Protein AF-A0AAU2U609-F1 (afdb_monomer_lite)

Radius of gyration: 12.69 Å; chains: 1; bounding box: 25×27×37 Å

Foldseek 3Di:
DDDQFPDKDFPDWDQDPNWIKTWIWTDGNPDPFIWIWIARPVVRDTLDPGTHSDGDDPVVVNVSVVVVVVVVD

Sequence (73 aa):
MGDKVTSEQVVSTHVVHDHTLEVYRLTWRDAPGLSYDVVDTTTGTLLTDESFDDPPTLDELRELLETKDAGKR

pLDDT: mean 84.29, std 11.87, range [43.94, 95.31]

Structure (mmCIF, N/CA/C/O backbone):
data_AF-A0AAU2U609-F1
#
_entry.id   AF-A0AAU2U609-F1
#
loop_
_atom_site.group_PDB
_atom_site.id
_atom_site.type_symbol
_atom_site.label_atom_id
_atom_site.label_alt_id
_atom_site.label_comp_id
_atom_site.label_asym_id
_atom_site.label_entity_id
_atom_site.label_seq_id
_atom_site.pdbx_PDB_ins_code
_atom_site.Cartn_x
_atom_site.Cartn_y
_atom_site.Cartn_z
_atom_site.occupancy
_atom_s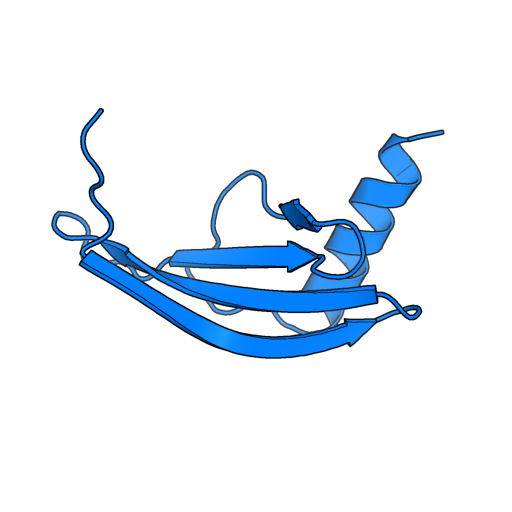ite.B_iso_or_equiv
_atom_site.auth_seq_id
_atom_site.auth_comp_id
_atom_site.auth_asym_id
_atom_site.auth_atom_id
_atom_site.pdbx_PDB_model_num
ATOM 1 N N . MET A 1 1 ? 2.808 19.743 -12.558 1.00 48.53 1 MET A N 1
ATOM 2 C CA . MET A 1 1 ? 4.051 18.958 -12.686 1.00 48.53 1 MET A CA 1
ATOM 3 C C . MET A 1 1 ? 3.590 17.631 -13.247 1.00 48.53 1 MET A C 1
ATOM 5 O O . MET A 1 1 ? 2.952 16.893 -12.519 1.00 48.53 1 MET A O 1
ATOM 9 N N . GLY A 1 2 ? 3.656 17.498 -14.575 1.00 48.62 2 GLY A N 1
ATOM 10 C CA . GLY A 1 2 ? 2.800 16.587 -15.341 1.00 48.62 2 GLY A CA 1
ATOM 11 C C . GLY A 1 2 ? 3.027 15.125 -14.990 1.00 48.62 2 GLY A C 1
ATOM 12 O O . GLY A 1 2 ? 4.168 14.696 -14.841 1.00 48.62 2 GLY A O 1
ATOM 13 N N . ASP A 1 3 ? 1.918 14.422 -14.853 1.00 59.50 3 ASP A N 1
ATOM 14 C CA . ASP A 1 3 ? 1.737 13.035 -14.455 1.00 59.50 3 ASP A CA 1
ATOM 15 C C . ASP A 1 3 ? 2.738 12.118 -15.171 1.00 59.50 3 ASP A C 1
ATOM 17 O O . ASP A 1 3 ? 2.591 11.759 -16.340 1.00 59.50 3 ASP A O 1
ATOM 21 N N . LYS A 1 4 ? 3.823 11.784 -14.464 1.00 73.19 4 LYS A N 1
ATOM 22 C CA . LYS A 1 4 ? 4.878 10.882 -14.950 1.00 73.19 4 LYS A CA 1
ATOM 23 C C . LYS A 1 4 ? 4.459 9.410 -14.867 1.00 73.19 4 LYS A C 1
ATOM 25 O O . LYS A 1 4 ? 5.190 8.550 -15.358 1.00 73.19 4 LYS A O 1
ATOM 30 N N . VAL A 1 5 ? 3.312 9.120 -14.252 1.00 77.00 5 VAL A N 1
ATOM 31 C CA . VAL A 1 5 ? 2.738 7.778 -14.158 1.00 77.00 5 VAL A CA 1
ATOM 32 C C . VAL A 1 5 ? 2.090 7.422 -15.496 1.00 77.00 5 VAL A C 1
ATOM 34 O O . VAL A 1 5 ? 1.244 8.136 -16.024 1.00 77.00 5 VAL A O 1
ATOM 37 N N . THR A 1 6 ? 2.520 6.307 -16.069 1.00 81.19 6 THR A N 1
ATOM 38 C CA . THR A 1 6 ? 2.020 5.754 -17.338 1.00 81.19 6 THR A CA 1
ATOM 39 C C . THR A 1 6 ? 0.974 4.672 -17.137 1.00 81.19 6 THR A C 1
ATOM 41 O O . THR A 1 6 ? 0.164 4.429 -18.029 1.00 81.19 6 THR A O 1
ATOM 44 N N . SER A 1 7 ? 1.000 4.011 -15.983 1.00 81.31 7 SER A N 1
ATOM 45 C CA . SER A 1 7 ? 0.061 2.962 -15.625 1.00 81.31 7 SER A CA 1
ATOM 46 C C . SER A 1 7 ? -0.035 2.874 -14.111 1.00 81.31 7 SER A C 1
ATOM 48 O O . SER A 1 7 ? 0.986 2.906 -13.426 1.00 81.31 7 SER A O 1
ATOM 50 N N . GLU A 1 8 ? -1.261 2.754 -13.623 1.00 89.38 8 GLU A N 1
ATOM 51 C CA . GLU A 1 8 ? -1.605 2.498 -12.232 1.00 89.38 8 GLU A CA 1
ATOM 52 C C . GLU A 1 8 ? -2.499 1.258 -12.214 1.00 89.38 8 GLU A C 1
ATOM 54 O O . GLU A 1 8 ? -3.432 1.145 -13.015 1.00 89.38 8 GLU A O 1
ATOM 59 N N . GLN A 1 9 ? -2.189 0.297 -11.348 1.00 91.75 9 GLN A N 1
ATOM 60 C CA . GLN A 1 9 ? -3.010 -0.899 -11.174 1.00 91.75 9 GLN A CA 1
ATOM 61 C C . GLN A 1 9 ? -2.948 -1.397 -9.736 1.00 91.75 9 GLN A C 1
ATOM 63 O O . GLN A 1 9 ? -1.870 -1.429 -9.145 1.00 91.75 9 GLN A O 1
ATOM 68 N N . VAL A 1 10 ? -4.077 -1.856 -9.202 1.00 92.94 10 VAL A N 1
ATOM 69 C CA . VAL A 1 10 ? -4.089 -2.574 -7.926 1.00 92.94 10 VAL A CA 1
ATOM 70 C C . VAL A 1 10 ? -3.448 -3.940 -8.145 1.00 92.94 10 VAL A C 1
ATOM 72 O O . VAL A 1 10 ? -3.913 -4.731 -8.968 1.00 92.94 10 VAL A O 1
ATOM 75 N N . VAL A 1 11 ? -2.351 -4.201 -7.440 1.00 93.12 11 VAL A N 1
ATOM 76 C CA . VAL A 1 11 ? -1.627 -5.479 -7.501 1.00 93.12 11 VAL A CA 1
ATOM 77 C C . VAL A 1 11 ? -1.918 -6.371 -6.306 1.00 93.12 11 VAL A C 1
ATOM 79 O O . VAL A 1 11 ? -1.740 -7.583 -6.407 1.00 93.12 11 VAL A O 1
ATOM 82 N N . SER A 1 12 ? -2.367 -5.79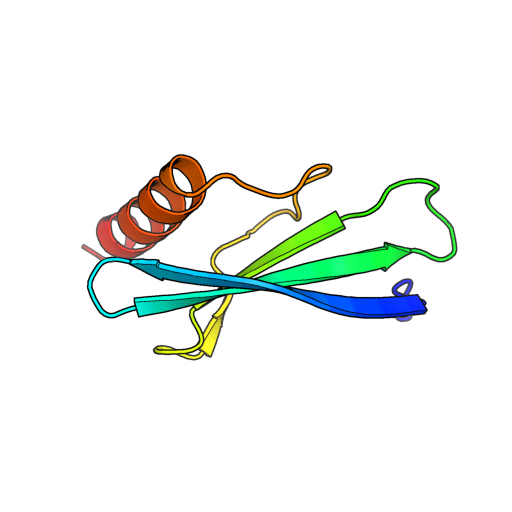4 -5.191 1.00 92.12 12 SER A N 1
ATOM 83 C CA . SER A 1 12 ? -2.744 -6.550 -4.005 1.00 92.12 12 SER A CA 1
ATOM 84 C C . SER A 1 12 ? -3.800 -5.817 -3.191 1.00 92.12 12 SER A C 1
ATOM 86 O O . SER A 1 12 ? -3.826 -4.588 -3.159 1.00 92.12 12 SER A O 1
ATOM 88 N N . THR A 1 13 ? -4.629 -6.586 -2.494 1.00 93.69 13 THR A N 1
ATOM 89 C CA . THR A 1 13 ? -5.636 -6.077 -1.563 1.00 93.69 13 THR A CA 1
ATOM 90 C C . THR A 1 13 ? -5.546 -6.889 -0.280 1.00 93.69 13 THR A C 1
ATOM 92 O O . THR A 1 13 ? -5.598 -8.121 -0.308 1.00 93.69 13 THR A O 1
ATOM 95 N N . HIS A 1 14 ? -5.414 -6.207 0.851 1.00 93.56 14 HIS A N 1
ATOM 96 C CA . HIS A 1 14 ? -5.273 -6.816 2.166 1.00 93.56 14 HIS A CA 1
ATOM 97 C C . HIS A 1 14 ? -6.258 -6.201 3.152 1.00 93.56 14 HIS A C 1
ATOM 99 O O . HIS A 1 14 ? -6.487 -4.999 3.145 1.00 93.56 14 HIS A O 1
ATOM 105 N N . VAL A 1 15 ? -6.816 -7.032 4.030 1.00 92.50 15 VAL A N 1
ATOM 106 C CA . VAL A 1 15 ? -7.662 -6.566 5.132 1.00 92.50 15 VAL A CA 1
ATOM 107 C C . VAL A 1 15 ? -6.872 -6.691 6.428 1.00 92.50 15 VAL A C 1
ATOM 109 O O . VAL A 1 15 ? -6.433 -7.783 6.794 1.00 92.50 15 VAL A O 1
ATOM 112 N N . VAL A 1 16 ? -6.670 -5.566 7.106 1.00 90.31 16 VAL A N 1
ATOM 113 C CA . VAL A 1 16 ? -5.856 -5.432 8.315 1.00 90.31 16 VAL A CA 1
ATOM 114 C C . VAL A 1 16 ? -6.649 -4.615 9.330 1.00 90.31 16 VAL A C 1
ATOM 116 O O . VAL A 1 16 ? -7.012 -3.491 9.036 1.00 90.31 16 VAL A O 1
ATOM 119 N N . HIS A 1 17 ? -6.937 -5.155 10.519 1.00 86.62 17 HIS A N 1
ATOM 120 C CA . HIS A 1 17 ? -7.716 -4.450 11.558 1.00 86.62 17 HIS A CA 1
ATOM 121 C C . HIS A 1 17 ? -9.060 -3.864 11.063 1.00 86.62 17 HIS A C 1
ATOM 123 O O . HIS A 1 17 ? -9.410 -2.749 11.426 1.00 86.62 17 HIS A O 1
ATOM 129 N N . ASP A 1 18 ? -9.793 -4.593 10.210 1.00 88.62 18 ASP A N 1
ATOM 130 C CA . ASP A 1 18 ? -11.027 -4.125 9.541 1.00 88.62 18 ASP A CA 1
ATOM 131 C C . ASP A 1 18 ? -10.825 -2.945 8.554 1.00 88.62 18 ASP A C 1
ATOM 133 O O . ASP A 1 18 ? -11.782 -2.434 7.968 1.00 88.62 18 ASP A O 1
ATOM 137 N N . HIS A 1 19 ? -9.576 -2.559 8.287 1.00 91.56 19 HIS A N 1
ATOM 138 C CA . HIS A 1 19 ? -9.185 -1.627 7.233 1.00 91.56 19 HIS A CA 1
ATOM 139 C C . HIS A 1 19 ? -8.820 -2.376 5.951 1.00 91.56 19 HIS A C 1
ATOM 141 O O . HIS A 1 19 ? -8.097 -3.375 5.981 1.00 91.56 19 HIS A O 1
ATOM 147 N N . THR A 1 20 ? -9.335 -1.907 4.815 1.00 94.31 20 THR A N 1
ATOM 148 C CA . THR A 1 20 ? -9.051 -2.487 3.500 1.00 94.31 20 THR A CA 1
ATOM 149 C C . THR A 1 20 ? -7.951 -1.680 2.830 1.00 94.31 20 THR A C 1
ATOM 151 O O . THR A 1 20 ? -8.171 -0.556 2.378 1.00 94.31 20 THR A O 1
ATOM 154 N N . LEU A 1 21 ? -6.770 -2.280 2.754 1.00 94.06 21 LEU A N 1
ATOM 155 C CA . LEU A 1 21 ? -5.572 -1.707 2.164 1.00 94.06 21 LEU A CA 1
ATOM 156 C C . LEU A 1 21 ? -5.409 -2.208 0.732 1.00 94.06 21 LEU A C 1
ATOM 158 O O . LEU A 1 21 ? -5.306 -3.413 0.496 1.00 94.06 21 LEU A O 1
ATOM 162 N N . GLU A 1 22 ? -5.354 -1.289 -0.221 1.00 95.31 22 GLU A N 1
ATOM 163 C CA . GLU A 1 22 ? -5.044 -1.579 -1.617 1.00 95.31 22 GLU A CA 1
ATOM 164 C C . GLU A 1 22 ? -3.630 -1.111 -1.946 1.00 95.31 22 GLU A C 1
ATOM 166 O O . GLU A 1 22 ? -3.235 0.012 -1.632 1.00 95.31 22 GLU A O 1
ATOM 171 N N . VAL A 1 23 ? -2.863 -1.997 -2.579 1.00 94.00 23 VAL A N 1
ATOM 172 C CA . VAL A 1 23 ? -1.508 -1.724 -3.050 1.00 94.00 23 VAL A CA 1
ATOM 173 C C . VAL A 1 23 ? -1.572 -1.422 -4.539 1.00 94.00 23 VAL A C 1
ATOM 175 O O . VAL A 1 23 ? -1.879 -2.299 -5.353 1.00 94.00 23 VAL A O 1
ATOM 178 N N . TYR A 1 24 ? -1.250 -0.187 -4.895 1.00 92.56 24 TYR A N 1
ATOM 179 C CA . TYR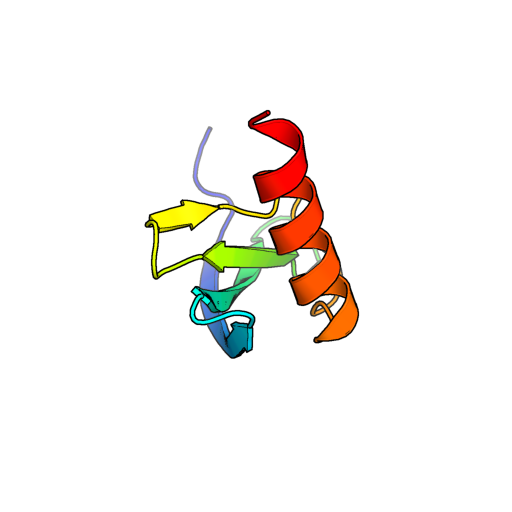 A 1 24 ? -1.217 0.312 -6.258 1.00 92.56 24 TYR A CA 1
ATOM 180 C C . TYR A 1 24 ? 0.201 0.272 -6.796 1.00 92.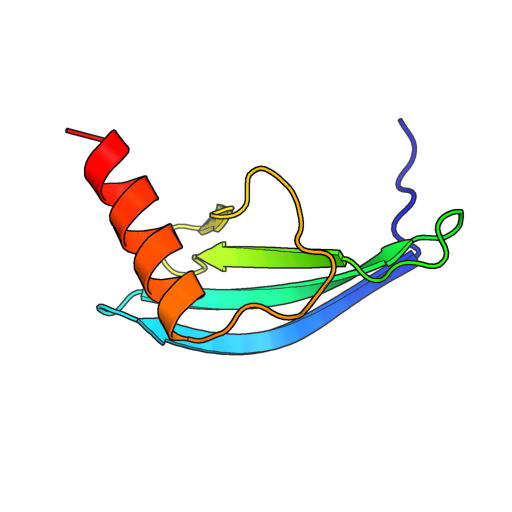56 24 TYR A C 1
ATOM 182 O O . TYR A 1 24 ? 1.097 0.908 -6.256 1.00 92.56 24 TYR A O 1
ATOM 190 N N . ARG A 1 25 ? 0.404 -0.441 -7.901 1.00 92.25 25 ARG A N 1
ATOM 191 C CA . ARG A 1 25 ? 1.651 -0.397 -8.657 1.00 92.25 25 ARG A CA 1
ATOM 192 C C . ARG A 1 25 ? 1.588 0.712 -9.696 1.00 92.25 25 ARG A C 1
ATOM 194 O O . ARG A 1 25 ? 0.820 0.627 -10.659 1.00 92.25 25 ARG A O 1
ATOM 201 N N . LEU A 1 26 ? 2.465 1.688 -9.534 1.00 89.94 26 LEU A N 1
ATOM 202 C CA . LEU A 1 26 ? 2.706 2.797 -10.438 1.00 89.94 26 LEU A CA 1
ATOM 203 C C . LEU A 1 26 ? 3.896 2.486 -11.345 1.00 89.94 26 LEU A C 1
ATOM 205 O O . LEU A 1 26 ? 4.953 2.035 -10.908 1.00 89.94 26 LEU A O 1
ATOM 209 N N . THR A 1 27 ? 3.721 2.728 -12.639 1.00 86.19 27 THR A N 1
ATOM 210 C CA . THR A 1 27 ? 4.792 2.620 -13.637 1.00 86.19 27 THR A CA 1
ATOM 211 C C . THR A 1 27 ? 5.133 4.004 -14.154 1.00 86.19 27 THR A C 1
ATOM 213 O O . THR A 1 27 ? 4.269 4.684 -14.711 1.00 86.19 27 THR A O 1
ATOM 216 N N . TRP A 1 28 ? 6.385 4.423 -14.023 1.00 84.94 28 TRP A N 1
ATOM 217 C CA . TRP A 1 28 ? 6.825 5.759 -14.417 1.00 84.94 28 TRP A CA 1
ATOM 218 C C . TRP A 1 28 ? 7.372 5.780 -15.847 1.00 84.94 28 TRP A C 1
ATOM 220 O O . TRP A 1 28 ? 8.028 4.844 -16.291 1.00 84.94 28 TRP A O 1
ATOM 230 N N . ARG A 1 29 ? 7.120 6.869 -16.583 1.00 79.88 29 ARG A N 1
ATOM 231 C CA . ARG A 1 29 ? 7.615 7.043 -17.960 1.00 79.88 29 ARG A CA 1
ATOM 232 C C . ARG A 1 29 ? 9.136 7.184 -18.025 1.00 79.88 29 ARG A C 1
ATOM 234 O O . ARG A 1 29 ? 9.765 6.640 -18.925 1.00 79.88 29 ARG A O 1
ATOM 241 N N . ASP A 1 30 ? 9.690 7.963 -17.100 1.00 73.38 30 ASP A N 1
ATOM 242 C CA . ASP A 1 30 ? 11.079 8.442 -17.129 1.00 73.38 30 ASP A CA 1
ATOM 243 C C . ASP A 1 30 ? 11.961 7.799 -16.047 1.00 73.38 30 ASP A C 1
ATOM 245 O O . ASP A 1 30 ? 13.133 8.150 -15.918 1.00 73.38 30 ASP A O 1
ATOM 249 N N . ALA A 1 31 ? 11.416 6.865 -15.265 1.00 69.94 31 ALA A N 1
ATOM 250 C CA . ALA A 1 31 ? 12.173 6.102 -14.282 1.00 69.94 31 ALA A CA 1
ATOM 251 C C . ALA A 1 31 ? 12.029 4.604 -14.583 1.00 69.94 31 ALA A C 1
ATOM 253 O O . ALA A 1 31 ? 10.913 4.140 -14.807 1.00 69.94 31 ALA A O 1
ATOM 254 N N . PRO A 1 32 ? 13.130 3.832 -14.579 1.00 63.16 32 PRO A N 1
ATOM 255 C CA . PRO A 1 32 ? 13.082 2.388 -14.809 1.00 63.16 32 PRO A CA 1
ATOM 256 C C . PRO A 1 32 ? 12.493 1.602 -13.621 1.00 63.16 32 PRO A C 1
ATOM 258 O O . PRO A 1 32 ? 12.405 0.379 -13.699 1.00 63.16 32 PRO A O 1
ATOM 261 N N . GLY A 1 33 ? 12.122 2.282 -12.530 1.00 71.69 33 GLY A N 1
ATOM 262 C CA . GLY A 1 33 ? 11.559 1.684 -11.322 1.00 71.69 33 GLY A CA 1
ATOM 263 C C . GLY A 1 33 ? 10.034 1.590 -11.361 1.00 71.69 33 GLY A C 1
ATOM 264 O O . GLY A 1 33 ? 9.350 2.466 -11.896 1.00 71.69 33 GLY A O 1
ATOM 265 N N . LEU A 1 34 ? 9.513 0.513 -10.780 1.00 82.94 34 LEU A N 1
ATOM 266 C CA . LEU A 1 34 ? 8.118 0.428 -10.361 1.00 82.94 34 LEU A CA 1
ATOM 267 C C . LEU A 1 34 ? 8.012 1.105 -9.000 1.00 82.94 34 LEU A C 1
ATOM 269 O O . LEU A 1 34 ? 8.948 1.027 -8.212 1.00 82.94 34 LEU A O 1
ATOM 273 N N . SER A 1 35 ? 6.884 1.749 -8.730 1.00 89.50 35 SER A N 1
ATOM 274 C CA . SER A 1 35 ? 6.597 2.221 -7.381 1.00 89.50 35 SER A CA 1
ATOM 275 C C . SER A 1 35 ? 5.305 1.624 -6.863 1.00 89.50 35 SER A C 1
ATOM 277 O O . SER A 1 35 ? 4.409 1.315 -7.648 1.00 89.50 35 SER A O 1
ATOM 279 N N . TYR A 1 36 ? 5.214 1.456 -5.553 1.00 91.44 36 TYR A N 1
ATOM 280 C CA . TYR A 1 36 ? 4.059 0.880 -4.889 1.00 91.44 36 TYR A CA 1
ATOM 281 C C . TYR A 1 36 ? 3.533 1.849 -3.839 1.00 91.44 36 TYR A C 1
ATOM 283 O O . TYR A 1 36 ? 4.250 2.223 -2.914 1.00 91.44 36 TYR A O 1
ATOM 291 N N . ASP A 1 37 ? 2.273 2.234 -3.988 1.00 92.12 37 ASP A N 1
ATOM 292 C CA . ASP A 1 37 ? 1.550 3.055 -3.025 1.00 92.12 37 ASP A CA 1
ATOM 293 C C . ASP A 1 37 ? 0.497 2.233 -2.298 1.00 92.12 37 ASP A C 1
ATOM 295 O O . ASP A 1 37 ? -0.092 1.310 -2.863 1.00 92.12 37 ASP A O 1
ATOM 299 N N . VAL A 1 38 ? 0.253 2.576 -1.036 1.00 92.69 38 VAL A N 1
ATOM 300 C CA . VAL A 1 38 ? -0.716 1.878 -0.190 1.00 92.69 38 VAL A CA 1
ATOM 301 C C . VAL A 1 38 ? -1.813 2.842 0.201 1.00 92.69 38 VAL A C 1
ATOM 303 O O . VAL A 1 38 ? -1.566 3.847 0.869 1.00 92.69 38 VAL A O 1
ATOM 306 N N . VAL A 1 39 ? -3.042 2.504 -0.166 1.00 92.69 39 VAL A N 1
ATOM 307 C CA . VAL A 1 39 ? -4.229 3.298 0.138 1.00 92.69 39 VAL A CA 1
ATOM 308 C C . VAL A 1 39 ? -5.122 2.511 1.081 1.00 92.69 39 VAL A C 1
A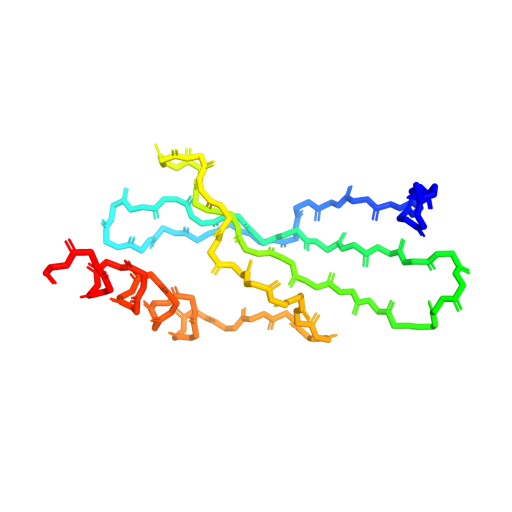TOM 310 O O . VAL A 1 39 ? -5.507 1.381 0.786 1.00 92.69 39 VAL A O 1
ATOM 313 N N . ASP A 1 40 ? -5.499 3.124 2.199 1.00 93.25 40 ASP A N 1
ATOM 314 C CA . ASP A 1 40 ? -6.609 2.639 3.006 1.00 93.25 40 ASP A CA 1
ATOM 315 C C . ASP A 1 40 ? -7.924 3.078 2.365 1.00 93.25 40 ASP A C 1
ATOM 317 O O . ASP A 1 40 ? -8.351 4.226 2.486 1.00 93.25 40 ASP A O 1
ATOM 321 N N . THR A 1 41 ? -8.581 2.154 1.679 1.00 92.56 41 THR A N 1
ATOM 322 C CA . THR A 1 41 ? -9.866 2.398 1.011 1.00 92.56 41 THR A CA 1
ATOM 323 C C . THR A 1 41 ? -11.027 2.535 1.987 1.00 92.56 41 THR A C 1
ATOM 325 O O . THR A 1 41 ? -12.043 3.136 1.639 1.00 92.56 41 THR A O 1
ATOM 328 N N . THR A 1 42 ? -10.876 2.045 3.222 1.00 91.00 42 THR A N 1
ATOM 329 C CA . THR A 1 42 ? -11.890 2.209 4.268 1.00 91.00 42 THR A CA 1
ATOM 330 C C . THR A 1 42 ? -12.046 3.681 4.658 1.00 91.00 42 THR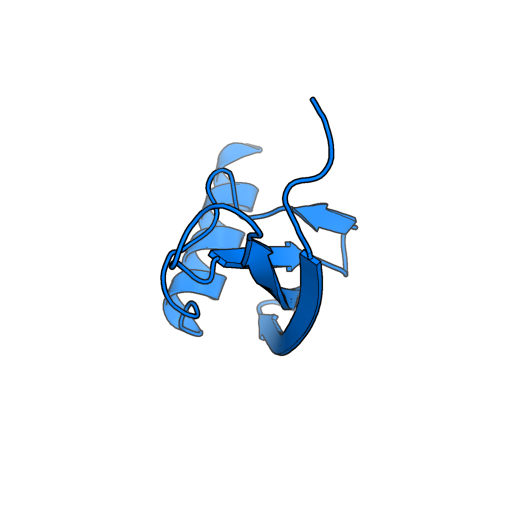 A C 1
ATOM 332 O O . THR A 1 42 ? -13.170 4.169 4.779 1.00 91.00 42 THR A O 1
ATOM 335 N N . THR A 1 43 ? -10.940 4.411 4.837 1.00 88.19 43 THR A N 1
ATOM 336 C CA . THR A 1 43 ? -10.955 5.851 5.156 1.00 88.19 43 THR A CA 1
ATOM 337 C C . THR A 1 43 ? -10.709 6.757 3.948 1.00 88.19 43 THR A C 1
ATOM 339 O O . THR A 1 43 ? -10.940 7.962 4.040 1.00 88.19 43 THR A O 1
ATOM 342 N N . GLY A 1 44 ? -10.257 6.197 2.823 1.00 88.38 44 GLY A N 1
ATOM 343 C CA . GLY A 1 44 ? -9.828 6.935 1.634 1.00 88.38 44 GLY A CA 1
ATOM 344 C C . GLY A 1 44 ? -8.483 7.648 1.812 1.00 88.38 44 GLY A C 1
ATOM 345 O O . GLY A 1 44 ? -8.247 8.670 1.171 1.00 88.38 44 GLY A O 1
ATOM 346 N N . THR A 1 45 ? -7.622 7.152 2.705 1.00 89.38 45 THR A N 1
ATOM 347 C CA . THR A 1 45 ? -6.358 7.806 3.077 1.00 89.38 45 THR A CA 1
ATOM 348 C C . THR A 1 45 ? -5.165 7.092 2.452 1.00 89.38 45 THR A C 1
ATOM 350 O O . THR A 1 45 ? -5.029 5.878 2.579 1.00 89.38 45 THR A O 1
ATOM 353 N N . LEU A 1 46 ? -4.251 7.847 1.840 1.00 90.56 46 LEU A N 1
ATOM 354 C CA . LEU A 1 46 ? -2.950 7.321 1.427 1.00 90.56 46 LEU A CA 1
ATOM 355 C C . LEU A 1 46 ? -2.075 7.079 2.669 1.00 90.56 46 LEU A C 1
ATOM 357 O O . LEU A 1 46 ? -1.802 8.002 3.446 1.00 90.56 46 LEU A O 1
ATOM 361 N N . LEU A 1 47 ? -1.665 5.830 2.879 1.00 89.44 47 LEU A N 1
ATOM 362 C CA . LEU A 1 47 ? -0.810 5.452 4.001 1.00 89.44 47 LEU A CA 1
ATOM 363 C C . LEU A 1 47 ? 0.662 5.756 3.702 1.00 89.44 47 LEU A C 1
ATOM 365 O O . LEU A 1 47 ? 1.358 6.244 4.599 1.00 89.44 47 LEU A O 1
ATOM 369 N N . THR A 1 48 ? 1.097 5.547 2.455 1.00 87.62 48 THR A N 1
ATOM 370 C CA . THR A 1 48 ? 2.450 5.860 1.976 1.00 87.62 48 THR A CA 1
ATOM 371 C C . THR A 1 48 ? 2.669 7.365 1.832 1.00 87.62 48 THR A C 1
ATOM 373 O O . THR A 1 48 ? 1.863 8.068 1.235 1.00 87.62 48 THR A O 1
ATOM 376 N N . ASP A 1 49 ? 3.751 7.882 2.417 1.00 82.19 49 ASP A N 1
ATOM 377 C CA . ASP A 1 49 ? 4.206 9.264 2.174 1.00 82.19 49 ASP A CA 1
ATOM 378 C C . ASP A 1 49 ? 5.175 9.308 0.981 1.00 82.19 49 ASP A C 1
ATOM 380 O O . ASP A 1 49 ? 5.067 10.157 0.099 1.00 82.19 49 ASP A O 1
ATOM 384 N N . GLU A 1 50 ? 6.050 8.302 0.916 1.00 82.00 50 GLU A N 1
ATOM 385 C CA . GLU A 1 50 ? 6.892 7.977 -0.229 1.00 82.00 50 GLU A CA 1
ATOM 386 C C . GLU A 1 50 ? 6.496 6.594 -0.758 1.00 82.00 50 GLU A C 1
ATOM 388 O O . GLU A 1 50 ? 6.235 5.671 0.020 1.00 82.00 50 GLU A O 1
ATOM 393 N N . SER A 1 51 ? 6.429 6.454 -2.081 1.00 85.06 51 SER A N 1
ATOM 394 C CA . SER A 1 51 ? 6.107 5.182 -2.721 1.00 85.06 51 SER A CA 1
ATOM 395 C C . SER A 1 51 ? 7.271 4.197 -2.582 1.00 85.06 51 SER A C 1
ATOM 397 O O . SER A 1 51 ? 8.431 4.576 -2.738 1.00 85.06 51 SER A O 1
ATOM 399 N N . PHE A 1 52 ? 6.973 2.921 -2.343 1.00 87.81 52 PHE A N 1
ATOM 400 C CA . PHE A 1 52 ? 7.992 1.876 -2.221 1.00 87.81 52 PHE A CA 1
ATOM 401 C C . PHE A 1 52 ? 8.554 1.470 -3.583 1.00 87.81 52 PHE A C 1
ATOM 403 O O . PHE A 1 52 ? 7.813 1.439 -4.561 1.00 87.81 52 PHE A O 1
ATOM 410 N N . ASP A 1 53 ? 9.826 1.081 -3.650 1.00 86.81 53 ASP A N 1
ATOM 411 C CA . ASP A 1 53 ? 10.424 0.482 -4.856 1.00 86.81 53 ASP A CA 1
ATOM 412 C C . ASP A 1 53 ? 9.956 -0.970 -5.104 1.00 86.81 53 ASP A C 1
ATOM 414 O O . ASP A 1 53 ? 9.945 -1.445 -6.242 1.00 86.81 53 ASP A O 1
ATOM 418 N N . ASP A 1 54 ? 9.521 -1.664 -4.049 1.00 88.31 54 ASP A N 1
ATOM 419 C CA . ASP A 1 54 ? 9.087 -3.065 -4.052 1.00 88.31 54 ASP A CA 1
ATOM 420 C C . ASP A 1 54 ? 7.693 -3.225 -3.414 1.00 88.31 54 ASP A C 1
ATOM 422 O O . ASP A 1 54 ? 7.261 -2.362 -2.645 1.00 88.31 54 ASP A O 1
ATOM 426 N N . PRO A 1 55 ? 6.947 -4.302 -3.732 1.00 87.44 55 PRO A N 1
ATOM 427 C CA . PRO A 1 55 ? 5.621 -4.510 -3.167 1.00 87.44 55 PRO A CA 1
ATOM 428 C C . PRO A 1 55 ? 5.713 -4.738 -1.646 1.00 87.44 55 PRO A C 1
ATOM 430 O O . PRO A 1 55 ? 6.396 -5.679 -1.228 1.00 87.44 55 PRO A O 1
ATOM 433 N N . PRO A 1 56 ? 5.004 -3.941 -0.823 1.00 89.62 56 PRO A N 1
ATOM 434 C CA . PRO A 1 56 ? 5.053 -4.076 0.626 1.00 89.62 56 PRO A CA 1
ATOM 435 C C . PRO A 1 56 ? 4.445 -5.402 1.082 1.00 89.62 56 PRO A C 1
ATOM 437 O O . PRO A 1 56 ? 3.471 -5.911 0.515 1.00 89.62 56 PRO A O 1
ATOM 440 N N . THR A 1 57 ? 5.016 -5.956 2.142 1.00 91.69 57 THR A N 1
ATOM 441 C CA . THR A 1 57 ? 4.529 -7.172 2.789 1.00 91.69 57 THR A CA 1
ATOM 442 C C . THR A 1 57 ? 3.373 -6.883 3.747 1.00 91.69 57 THR A C 1
ATOM 444 O O . THR A 1 57 ? 3.136 -5.751 4.157 1.00 91.69 57 THR A O 1
ATOM 447 N N . LEU A 1 58 ? 2.638 -7.926 4.148 1.00 89.75 58 LEU A N 1
ATOM 448 C CA . LEU A 1 58 ? 1.514 -7.777 5.080 1.00 89.75 58 LEU A CA 1
ATOM 449 C C . LEU A 1 58 ? 1.927 -7.188 6.441 1.00 89.75 58 LEU A C 1
ATOM 451 O O . LEU A 1 58 ? 1.126 -6.482 7.049 1.00 89.75 58 LEU A O 1
ATOM 455 N N . ASP A 1 59 ? 3.136 -7.484 6.920 1.00 90.81 59 ASP A N 1
ATOM 456 C CA . ASP A 1 59 ? 3.657 -6.909 8.166 1.00 90.81 59 ASP A CA 1
ATOM 457 C C . ASP A 1 59 ? 3.933 -5.408 8.004 1.00 90.81 59 ASP A C 1
ATOM 459 O O . ASP A 1 59 ? 3.426 -4.622 8.795 1.00 90.81 59 ASP A O 1
ATOM 463 N N . GLU A 1 60 ? 4.580 -4.986 6.914 1.00 90.88 60 GLU A N 1
ATOM 464 C CA . GLU A 1 60 ? 4.791 -3.557 6.622 1.00 90.88 60 GLU A CA 1
ATOM 465 C C . GLU A 1 60 ? 3.464 -2.797 6.465 1.00 90.88 60 GLU A C 1
ATOM 467 O O . GLU A 1 60 ? 3.320 -1.673 6.940 1.00 90.88 60 GLU A O 1
ATOM 472 N N . LEU A 1 61 ? 2.456 -3.421 5.845 1.00 91.00 61 LEU A N 1
ATOM 473 C CA . LEU A 1 61 ? 1.107 -2.856 5.734 1.00 91.00 61 LEU A CA 1
ATOM 474 C C . LEU A 1 61 ? 0.445 -2.647 7.105 1.00 91.00 61 LEU A C 1
ATOM 476 O O . LEU A 1 61 ? -0.254 -1.651 7.303 1.00 91.00 61 LEU A O 1
ATOM 480 N N . ARG A 1 62 ? 0.664 -3.567 8.053 1.00 91.31 62 ARG A N 1
ATOM 481 C CA . ARG A 1 62 ? 0.205 -3.416 9.443 1.00 91.31 62 ARG A CA 1
ATOM 482 C C . ARG A 1 62 ? 0.931 -2.271 10.129 1.00 91.31 62 ARG A C 1
ATOM 484 O O . ARG A 1 62 ? 0.267 -1.388 10.662 1.00 91.31 62 ARG A O 1
ATOM 491 N N . GLU A 1 63 ? 2.257 -2.239 10.036 1.00 90.50 63 GLU A N 1
ATOM 492 C CA . GLU A 1 63 ? 3.075 -1.187 10.642 1.00 90.50 63 GLU A CA 1
ATOM 493 C C . GLU A 1 63 ? 2.714 0.204 10.105 1.00 90.50 63 GLU A C 1
ATOM 495 O O . GLU A 1 63 ? 2.632 1.160 10.878 1.00 90.50 63 GLU A O 1
ATOM 500 N N . LEU A 1 64 ? 2.435 0.332 8.802 1.00 88.94 64 LEU A N 1
ATOM 501 C CA . LEU A 1 64 ? 1.964 1.577 8.186 1.00 88.94 64 LEU A CA 1
ATOM 502 C C . LEU A 1 64 ? 0.638 2.044 8.784 1.00 88.94 64 LEU A C 1
ATOM 504 O O . LEU A 1 64 ? 0.498 3.221 9.128 1.00 88.94 64 LEU A O 1
ATOM 508 N N . LEU A 1 65 ? -0.328 1.133 8.916 1.00 88.56 65 LEU A N 1
ATOM 509 C CA . LEU A 1 65 ? -1.631 1.443 9.494 1.00 88.56 65 LEU A CA 1
ATOM 510 C C . LEU A 1 65 ? -1.496 1.848 10.969 1.00 88.56 65 LEU A C 1
ATOM 512 O O . LEU A 1 65 ? -2.036 2.877 11.374 1.00 88.56 65 LEU A O 1
ATOM 516 N N . GLU A 1 66 ? -0.723 1.094 11.752 1.00 88.44 66 GLU A N 1
ATOM 517 C CA . GLU A 1 66 ? -0.469 1.377 13.168 1.00 88.44 66 GLU A CA 1
ATOM 518 C C . GLU A 1 66 ? 0.272 2.705 13.364 1.00 88.44 66 GLU A C 1
ATOM 520 O O . GLU A 1 66 ? -0.087 3.490 14.240 1.00 88.44 66 GLU A O 1
ATOM 525 N N . THR A 1 67 ? 1.259 3.009 12.519 1.00 86.19 67 THR A N 1
ATOM 526 C CA . THR A 1 67 ? 2.014 4.271 12.566 1.00 86.19 67 THR A CA 1
ATOM 527 C C . THR A 1 67 ? 1.115 5.469 12.255 1.00 86.19 67 THR A C 1
ATOM 529 O O . THR A 1 67 ? 1.203 6.502 12.926 1.00 86.19 67 THR A O 1
ATOM 532 N N . LYS A 1 68 ? 0.220 5.347 11.264 1.00 80.31 68 LYS A N 1
ATOM 533 C CA . LYS A 1 68 ? -0.714 6.425 10.901 1.00 80.31 68 LYS A CA 1
ATOM 534 C C . LYS A 1 68 ? -1.784 6.649 11.973 1.00 80.31 68 LYS A C 1
ATOM 536 O O . LYS A 1 68 ? -2.141 7.800 12.224 1.00 80.31 68 LYS A O 1
ATOM 541 N N . ASP A 1 69 ? -2.264 5.584 12.618 1.00 73.62 69 ASP A N 1
ATOM 542 C CA . ASP A 1 69 ? -3.221 5.678 13.728 1.00 73.62 69 ASP A CA 1
ATOM 543 C C . ASP A 1 69 ? -2.566 6.256 14.996 1.00 73.62 69 ASP A C 1
ATOM 545 O O . ASP A 1 69 ? -3.108 7.162 15.637 1.00 73.62 69 ASP A O 1
ATOM 549 N N . ALA A 1 70 ? -1.337 5.828 15.307 1.00 67.75 70 ALA A N 1
ATOM 550 C CA . ALA A 1 70 ? -0.574 6.309 16.456 1.00 67.75 70 ALA A CA 1
ATOM 551 C C . ALA A 1 70 ? -0.205 7.799 16.356 1.00 67.75 70 ALA A C 1
ATOM 553 O O . ALA A 1 70 ? -0.183 8.491 17.373 1.00 67.75 70 ALA A O 1
ATOM 554 N N . GLY A 1 71 ? 0.037 8.315 15.146 1.00 57.62 71 GLY A N 1
ATOM 555 C CA . GLY A 1 71 ? 0.335 9.731 14.904 1.00 57.62 71 GLY A CA 1
ATOM 556 C C . GLY A 1 71 ? -0.848 10.689 15.105 1.00 57.62 71 GLY A C 1
ATOM 557 O O . GLY A 1 71 ? -0.661 11.902 15.035 1.00 57.62 71 GLY A O 1
ATOM 558 N N . LYS A 1 72 ? -2.063 10.176 15.347 1.00 53.66 72 LYS A N 1
ATOM 559 C CA . LYS A 1 72 ? -3.290 10.975 15.507 1.00 53.66 72 LYS A CA 1
ATOM 560 C C . LYS A 1 72 ? -3.726 11.174 16.969 1.00 53.66 72 LYS A C 1
ATOM 562 O O . LYS A 1 72 ? -4.833 11.668 17.192 1.00 53.66 72 LYS A O 1
ATOM 567 N N . ARG A 1 73 ? -2.897 10.785 17.947 1.00 43.94 73 ARG A N 1
ATOM 568 C CA . ARG A 1 73 ? -3.172 10.902 19.393 1.00 43.94 73 ARG A CA 1
ATOM 569 C C . ARG A 1 73 ? -2.513 12.101 20.062 1.00 43.94 73 ARG A C 1
ATOM 571 O O . ARG A 1 73 ? -1.348 12.402 19.737 1.00 43.94 73 ARG A O 1
#

Secondary structure (DSSP, 8-state):
----EEEEEEEEEEEETTEEEEEEEEEESS-S-EEEEEEETTTTEE--SS-BSSPPPHHHHHHHHHHHHHTT-